Protein AF-A0ABD6DDS7-F1 (afdb_monomer)

pLDDT: mean 87.61, std 13.2, range [47.19, 98.25]

Radius of gyration: 12.25 Å; Cα contacts (8 Å, |Δi|>4): 81; chains: 1; bounding box: 29×23×33 Å

Mean predicted aligned error: 5.43 Å

Secondary structure (DSSP, 8-state):
--------PEEEEEETTEEEEEETT---EEEESSHHHHHHHHHHHHHHHHH-

Sequence (52 aa):
MGRYAQLFQIRVKQDGDEYRAQEAGSRTVGTGETVQDAIIDYAEKAKERVES

Organism: NCBI:txid755306

Solvent-accessible surface area (backbone atoms only — not comparable to full-atom values): 3124 Å² total; per-residue (Å²): 134,83,84,73,84,81,87,78,59,72,48,74,45,77,62,86,81,36,21,37,18,29,41,81,90,54,89,58,71,8,56,24,80,39,70,66,44,2,46,50,43,27,52,53,56,52,49,54,62,75,78,106

Nearest PDB structures (foldseek):
  3k6q-assembly2_D  TM=8.588E-01  e=4.082E-01  Syntrophomonas wolfei subsp. wolfei str. Goettingen G311
  1di2-assembly1_A  TM=7.237E-01  e=1.543E-01  Xenopus laevis
  3llh-assembly2_B  TM=6.371E-01  e=3.826E-01  Homo sapiens
  7zpk-assembly1_C  TM=6.048E-01  e=2.952E-01  Mus musculus
  1di2-assembly1_B  TM=6.108E-01  e=8.333E-01  Xenopus laevis

Structure (mmCIF, N/CA/C/O backbone):
data_AF-A0A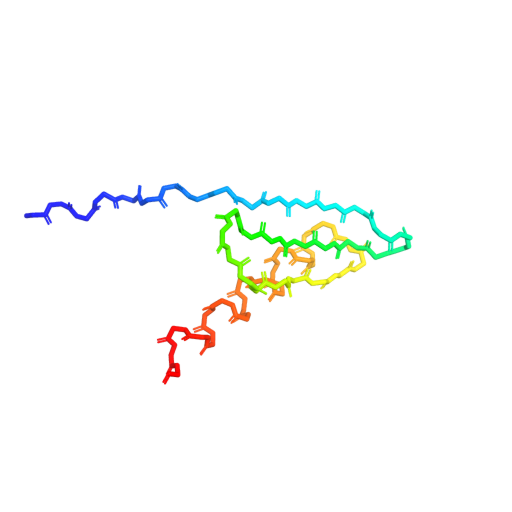BD6DDS7-F1
#
_entry.id   AF-A0ABD6DDS7-F1
#
loop_
_atom_site.group_PDB
_atom_site.id
_atom_site.type_symbol
_atom_site.label_atom_id
_atom_site.label_alt_id
_atom_site.label_comp_id
_atom_site.label_asym_id
_atom_site.label_entity_id
_atom_site.label_seq_id
_atom_site.pdbx_PDB_ins_code
_atom_site.Cartn_x
_atom_site.Cartn_y
_atom_site.Cartn_z
_atom_site.occupancy
_atom_site.B_iso_or_equiv
_atom_site.auth_seq_id
_atom_site.auth_comp_id
_atom_site.auth_asym_id
_atom_site.auth_atom_id
_atom_site.pdbx_PDB_model_num
ATOM 1 N N . MET A 1 1 ? 15.973 16.955 -22.951 1.00 47.19 1 MET A N 1
ATOM 2 C CA . MET A 1 1 ? 15.190 15.702 -22.890 1.00 47.19 1 MET A CA 1
ATOM 3 C C . MET A 1 1 ? 14.390 15.750 -21.593 1.00 47.19 1 MET A C 1
ATOM 5 O O . MET A 1 1 ? 14.964 15.550 -20.532 1.00 47.19 1 MET A O 1
ATOM 9 N N . GLY A 1 2 ? 13.137 16.211 -21.642 1.00 50.12 2 GLY A N 1
ATOM 10 C CA . GLY A 1 2 ? 12.335 16.408 -20.430 1.00 50.12 2 GLY A CA 1
ATOM 11 C C . GLY A 1 2 ? 11.944 15.060 -19.832 1.00 50.12 2 GLY A C 1
ATOM 12 O O . GLY A 1 2 ? 11.335 14.249 -20.524 1.00 50.12 2 GLY A O 1
ATOM 13 N N . ARG A 1 3 ? 12.309 14.800 -18.572 1.00 59.69 3 A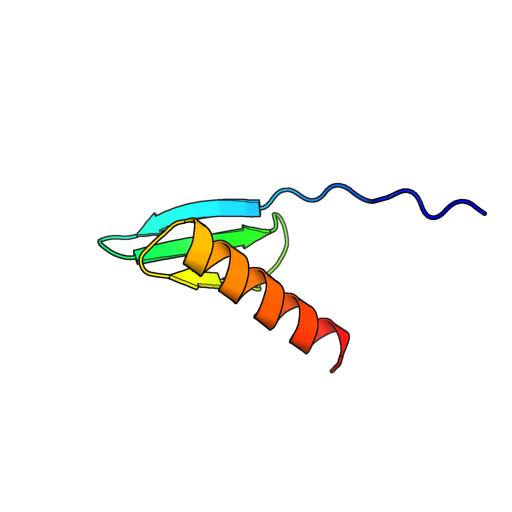RG A N 1
ATOM 14 C CA . ARG A 1 3 ? 11.720 13.697 -17.801 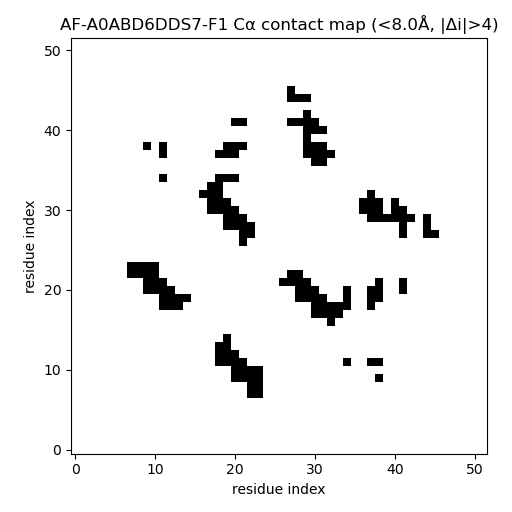1.00 59.69 3 ARG A CA 1
ATOM 15 C C . ARG A 1 3 ? 10.253 14.055 -17.584 1.00 59.69 3 ARG A C 1
ATOM 17 O O . ARG A 1 3 ? 9.945 14.895 -16.746 1.00 59.69 3 ARG A 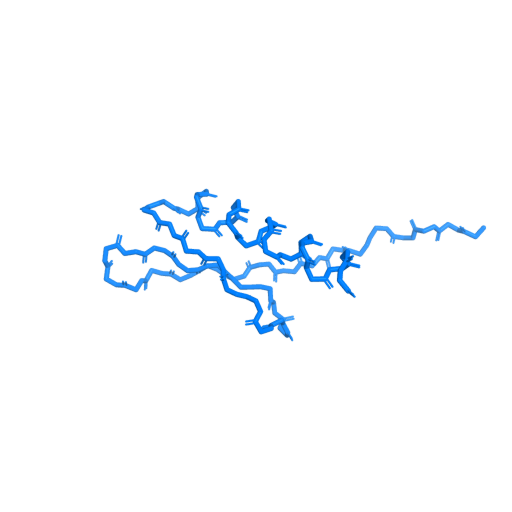O 1
ATOM 24 N N . TYR A 1 4 ? 9.363 13.468 -18.373 1.00 62.91 4 TYR A N 1
ATOM 25 C CA . TYR A 1 4 ? 7.939 13.517 -18.076 1.00 62.91 4 TYR A CA 1
ATOM 26 C C . TYR A 1 4 ? 7.725 12.846 -16.717 1.00 62.91 4 TYR A C 1
ATOM 28 O O . TYR A 1 4 ? 8.217 11.739 -16.493 1.00 62.91 4 TYR A O 1
ATOM 36 N N . ALA A 1 5 ? 7.039 13.524 -15.797 1.00 62.69 5 ALA A N 1
ATOM 37 C CA . ALA A 1 5 ? 6.583 12.886 -14.572 1.00 62.69 5 ALA A CA 1
ATOM 38 C C . ALA A 1 5 ? 5.565 11.813 -14.968 1.00 62.69 5 ALA A C 1
ATOM 40 O O . ALA A 1 5 ? 4.514 12.126 -15.530 1.00 62.69 5 ALA A O 1
ATOM 41 N N . GLN A 1 6 ? 5.901 10.547 -14.741 1.00 69.12 6 GLN A N 1
ATOM 42 C CA . GLN A 1 6 ? 4.968 9.461 -14.984 1.00 69.12 6 GLN A CA 1
ATOM 43 C C . GLN A 1 6 ? 4.016 9.389 -13.794 1.00 69.12 6 GLN A C 1
ATOM 45 O O . GLN A 1 6 ? 4.424 9.073 -12.680 1.00 69.12 6 GLN A O 1
ATOM 50 N N . LEU A 1 7 ? 2.751 9.734 -14.029 1.00 73.31 7 LEU A N 1
ATOM 51 C CA . LEU A 1 7 ? 1.695 9.505 -13.052 1.00 73.31 7 LEU A CA 1
ATOM 52 C C . LEU A 1 7 ? 1.416 8.001 -13.003 1.00 73.31 7 LEU A C 1
ATOM 54 O O . LEU A 1 7 ? 1.089 7.399 -14.026 1.00 73.31 7 LEU A O 1
ATOM 58 N N . PHE A 1 8 ? 1.544 7.404 -11.824 1.00 79.25 8 PHE A N 1
ATOM 59 C CA . PHE A 1 8 ? 1.151 6.023 -11.560 1.00 79.25 8 PHE A CA 1
ATOM 60 C C . PHE A 1 8 ? -0.082 5.992 -10.652 1.00 79.25 8 PHE A C 1
ATOM 62 O O . PHE A 1 8 ? -0.340 6.920 -9.885 1.00 79.25 8 PHE A O 1
ATOM 69 N N . GLN A 1 9 ? -0.882 4.931 -10.774 1.00 89.75 9 GLN A N 1
ATOM 70 C CA . GLN A 1 9 ? -2.096 4.738 -9.982 1.00 89.75 9 GLN A CA 1
ATOM 71 C C . GLN A 1 9 ? -1.835 3.736 -8.860 1.00 89.75 9 GLN A C 1
ATOM 73 O O . GLN A 1 9 ? -1.541 2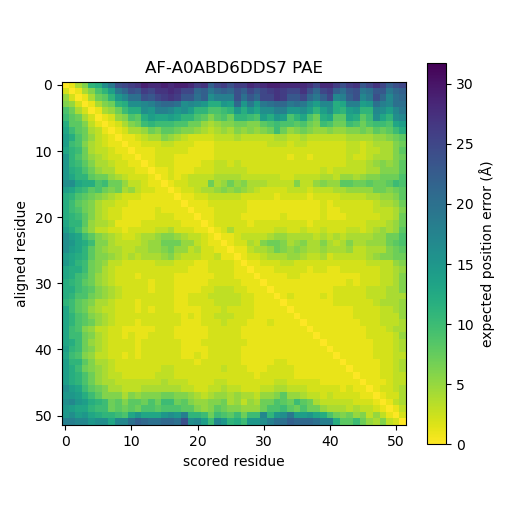.568 -9.126 1.00 89.75 9 GLN A O 1
ATOM 78 N N . ILE A 1 10 ? 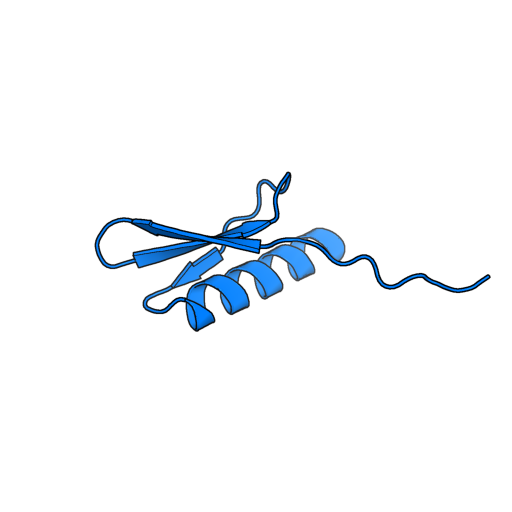-2.015 4.179 -7.616 1.00 92.62 10 ILE A N 1
ATOM 79 C CA . ILE A 1 10 ? -2.052 3.308 -6.440 1.00 92.62 10 ILE A CA 1
ATOM 80 C C . ILE A 1 10 ? -3.508 2.935 -6.169 1.00 92.62 10 ILE A C 1
ATOM 82 O O . ILE A 1 10 ? -4.378 3.797 -6.051 1.00 92.62 10 ILE A O 1
ATOM 86 N N . ARG A 1 11 ? -3.774 1.634 -6.085 1.00 94.75 11 ARG A N 1
ATOM 87 C CA . ARG A 1 11 ? -5.063 1.078 -5.678 1.00 94.75 11 ARG A CA 1
ATOM 88 C C . ARG A 1 11 ? -4.990 0.764 -4.198 1.00 94.75 11 ARG A C 1
ATOM 90 O O . ARG A 1 11 ? -4.061 0.087 -3.768 1.00 94.75 11 ARG A O 1
ATOM 97 N N . VAL A 1 12 ? -5.979 1.227 -3.448 1.00 95.88 12 VAL A N 1
ATOM 98 C CA . VAL A 1 12 ? -6.112 0.907 -2.029 1.00 95.88 12 VAL A CA 1
ATOM 99 C C . VAL A 1 12 ? -7.385 0.103 -1.834 1.00 95.88 12 VAL A C 1
ATOM 101 O O . VAL A 1 12 ? -8.434 0.464 -2.369 1.00 95.88 12 VAL A O 1
ATOM 104 N N . LYS A 1 13 ? -7.289 -0.998 -1.094 1.00 96.44 13 LYS A N 1
ATOM 105 C CA . LYS A 1 13 ? -8.443 -1.779 -0.646 1.00 96.44 13 LYS A CA 1
ATOM 106 C C . LYS A 1 13 ? -8.400 -1.937 0.867 1.00 96.44 13 LYS A C 1
ATOM 108 O O . LYS A 1 13 ? -7.319 -1.995 1.445 1.00 96.44 13 LYS A O 1
ATOM 113 N N . GLN A 1 14 ? -9.569 -2.052 1.477 1.00 97.44 14 GLN A N 1
ATOM 114 C CA . GLN A 1 14 ? -9.698 -2.493 2.858 1.00 97.44 14 GLN A CA 1
ATOM 115 C C . GLN A 1 14 ? -9.836 -4.024 2.881 1.00 97.44 14 GLN A C 1
ATOM 117 O O . GLN A 1 14 ? -10.569 -4.594 2.069 1.00 97.44 14 GLN A O 1
ATOM 122 N N . ASP A 1 15 ? -9.104 -4.684 3.771 1.00 94.56 15 ASP A N 1
ATOM 123 C CA . ASP A 1 15 ? -9.037 -6.135 3.952 1.00 94.56 15 ASP A CA 1
ATOM 124 C C . ASP A 1 15 ? -9.211 -6.435 5.453 1.00 94.56 15 ASP A C 1
ATOM 126 O O . ASP A 1 15 ? -8.248 -6.540 6.206 1.00 94.56 15 ASP A O 1
ATOM 130 N N . GLY A 1 16 ? -10.468 -6.492 5.906 1.00 93.69 16 GLY A N 1
ATOM 131 C CA . GLY A 1 16 ? -10.787 -6.522 7.337 1.00 93.69 16 GLY A CA 1
ATOM 132 C C . GLY A 1 16 ? -10.549 -5.158 7.993 1.00 93.69 16 GLY A C 1
ATOM 133 O O . GLY A 1 16 ? -11.070 -4.147 7.518 1.00 93.69 16 GLY A O 1
ATOM 134 N N . ASP A 1 17 ? -9.758 -5.137 9.064 1.00 94.56 17 ASP A N 1
ATOM 135 C CA . ASP A 1 17 ? -9.366 -3.919 9.789 1.00 94.56 17 ASP A CA 1
ATOM 136 C C . ASP A 1 17 ? -8.083 -3.265 9.228 1.00 94.56 17 ASP A C 1
ATOM 138 O O . ASP A 1 17 ? -7.639 -2.237 9.728 1.00 94.56 17 ASP A O 1
ATOM 142 N N . GLU A 1 18 ? -7.487 -3.839 8.176 1.00 97.25 18 GLU A N 1
ATOM 143 C CA . GLU A 1 18 ? -6.248 -3.366 7.546 1.00 97.25 18 GLU A CA 1
ATOM 144 C C . GLU A 1 18 ? -6.516 -2.773 6.153 1.00 97.25 18 GLU A C 1
ATOM 146 O O . GLU A 1 18 ? -7.328 -3.282 5.375 1.00 97.25 18 GLU A O 1
ATOM 151 N N . TYR A 1 19 ? -5.781 -1.726 5.786 1.00 98.25 19 TYR A N 1
ATOM 152 C CA . TYR A 1 19 ? -5.707 -1.208 4.423 1.00 98.25 19 TYR A CA 1
ATOM 153 C C . TYR A 1 19 ? -4.487 -1.751 3.693 1.00 98.25 19 TYR A C 1
ATOM 155 O O . TYR A 1 19 ? -3.392 -1.840 4.242 1.00 98.25 19 TYR A O 1
ATOM 163 N N . ARG A 1 20 ? -4.669 -2.063 2.409 1.00 97.50 20 ARG A N 1
ATOM 164 C CA . ARG A 1 20 ? -3.613 -2.534 1.510 1.00 97.50 20 ARG A CA 1
ATOM 165 C C . ARG A 1 20 ? -3.500 -1.628 0.299 1.00 97.50 20 ARG A C 1
ATOM 167 O O . ARG A 1 20 ? -4.489 -1.453 -0.415 1.00 97.50 20 ARG A O 1
ATOM 174 N N . ALA A 1 21 ? -2.310 -1.097 0.044 1.00 97.06 21 ALA A N 1
ATOM 175 C CA . ALA A 1 21 ? -2.003 -0.232 -1.090 1.00 97.06 21 ALA A CA 1
ATOM 176 C C . ALA A 1 21 ? -1.072 -0.935 -2.086 1.00 97.06 21 ALA A C 1
ATOM 178 O O . ALA A 1 21 ? -0.071 -1.536 -1.707 1.00 97.06 21 ALA A O 1
ATOM 179 N N . GLN A 1 22 ? -1.387 -0.856 -3.375 1.00 95.81 22 GLN A N 1
ATOM 180 C CA . GLN A 1 22 ? -0.605 -1.484 -4.438 1.00 95.81 22 GLN A CA 1
ATOM 181 C C . GLN A 1 22 ? -0.672 -0.647 -5.716 1.00 95.81 22 GLN A C 1
ATOM 183 O O . GLN A 1 22 ? -1.757 -0.305 -6.190 1.00 95.81 22 GLN A O 1
ATOM 188 N N . GLU A 1 23 ? 0.474 -0.356 -6.327 1.00 93.00 23 GLU A N 1
ATOM 189 C CA . GLU A 1 23 ? 0.507 0.216 -7.677 1.00 93.00 23 GLU A CA 1
ATOM 190 C C . GLU A 1 23 ? 0.032 -0.797 -8.723 1.00 93.00 23 GLU A C 1
ATOM 192 O O . GLU A 1 23 ? 0.398 -1.975 -8.700 1.00 93.00 23 GLU A O 1
ATOM 197 N N . ALA A 1 24 ? -0.774 -0.329 -9.675 1.00 86.25 24 ALA A N 1
ATOM 198 C CA . ALA A 1 24 ? -1.261 -1.152 -10.772 1.00 86.25 24 ALA A CA 1
ATOM 199 C C . ALA A 1 24 ? -0.098 -1.748 -11.593 1.00 86.25 24 ALA A C 1
ATOM 201 O O . ALA A 1 24 ? 0.565 -1.049 -12.350 1.00 86.25 24 ALA A O 1
ATOM 202 N N . GLY A 1 25 ? 0.110 -3.062 -11.468 1.00 84.1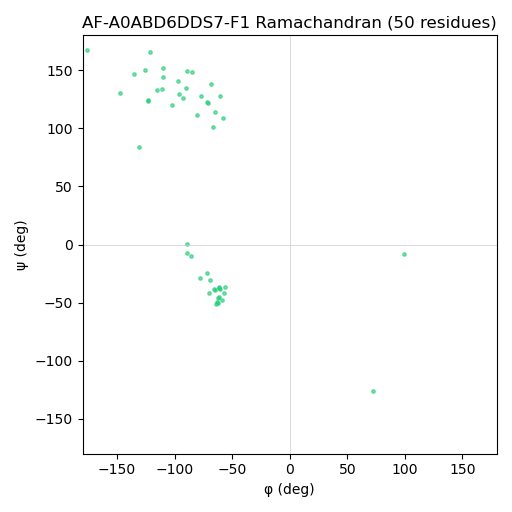9 25 GLY A N 1
ATOM 203 C CA . GLY A 1 25 ? 1.192 -3.789 -12.143 1.00 84.19 25 GLY A CA 1
ATOM 204 C C . GLY A 1 25 ? 2.419 -4.059 -11.265 1.00 84.19 25 GLY A C 1
ATOM 205 O O . GLY A 1 25 ? 3.275 -4.856 -11.652 1.00 84.19 25 GLY A O 1
ATOM 206 N N . SER A 1 26 ? 2.483 -3.486 -10.061 1.00 86.88 26 SER A N 1
ATOM 207 C CA . SER A 1 26 ? 3.515 -3.802 -9.074 1.00 86.88 26 SER A CA 1
ATOM 208 C C . SER A 1 26 ? 3.135 -5.026 -8.239 1.00 86.88 26 SER A C 1
ATOM 210 O O . SER A 1 26 ? 1.967 -5.279 -7.952 1.00 86.88 26 SER A O 1
ATOM 212 N N . ARG A 1 27 ? 4.140 -5.797 -7.813 1.00 89.12 27 ARG A N 1
ATOM 213 C CA . ARG A 1 27 ? 3.981 -6.866 -6.806 1.00 89.12 27 ARG A CA 1
ATOM 214 C C . ARG A 1 27 ? 4.186 -6.357 -5.378 1.00 89.12 27 ARG A C 1
ATOM 216 O O . ARG A 1 27 ? 3.977 -7.112 -4.437 1.00 89.12 27 ARG A O 1
ATOM 223 N N . THR A 1 28 ? 4.610 -5.105 -5.228 1.00 92.50 28 THR A N 1
ATOM 224 C CA . THR A 1 28 ? 4.821 -4.473 -3.930 1.00 92.50 28 THR A CA 1
ATOM 225 C C . THR A 1 28 ? 3.474 -4.081 -3.340 1.00 92.50 28 THR A C 1
ATOM 227 O O . THR A 1 28 ? 2.679 -3.414 -4.004 1.00 92.50 28 THR A O 1
ATOM 230 N N . VAL A 1 29 ? 3.231 -4.500 -2.101 1.00 95.31 29 VAL A N 1
ATOM 231 C CA . VAL A 1 29 ? 2.015 -4.184 -1.352 1.00 95.31 29 VAL A CA 1
ATOM 232 C C . VAL A 1 29 ? 2.413 -3.500 -0.052 1.00 95.31 29 VAL A C 1
ATOM 234 O O . VAL A 1 29 ? 3.198 -4.048 0.729 1.00 95.31 29 VAL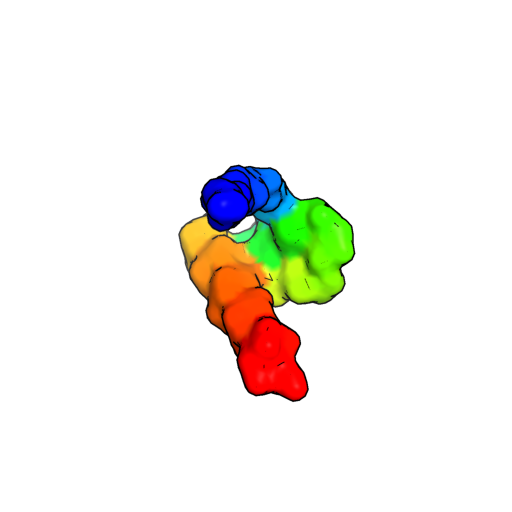 A O 1
ATOM 237 N N . GLY A 1 30 ? 1.875 -2.301 0.142 1.00 96.56 30 GLY A N 1
ATOM 238 C CA . GLY A 1 30 ? 1.899 -1.584 1.405 1.00 96.56 30 GLY A CA 1
ATOM 239 C C . GLY A 1 30 ? 0.694 -1.937 2.271 1.00 96.56 30 GLY A C 1
ATOM 240 O O . GLY A 1 30 ? -0.371 -2.255 1.736 1.00 96.56 30 GLY A O 1
ATOM 241 N N . THR A 1 31 ? 0.851 -1.893 3.585 1.00 97.62 31 THR A N 1
ATOM 242 C CA . THR A 1 31 ? -0.161 -2.265 4.585 1.00 97.62 31 THR A CA 1
ATOM 243 C C . THR A 1 31 ? -0.222 -1.232 5.704 1.00 97.62 31 THR A C 1
ATOM 245 O O . THR A 1 31 ? 0.813 -0.678 6.065 1.00 97.62 31 THR A O 1
ATOM 248 N N . GLY A 1 32 ? -1.399 -0.982 6.279 1.00 97.50 32 GLY A N 1
ATOM 249 C CA . GLY A 1 32 ? -1.529 -0.080 7.425 1.00 97.50 32 GLY A CA 1
ATOM 250 C C . GLY A 1 32 ? -2.943 0.011 7.998 1.00 97.50 32 GLY A C 1
ATOM 251 O O . GLY A 1 32 ? -3.901 -0.445 7.379 1.00 97.50 32 GLY A O 1
ATOM 252 N N . GLU A 1 33 ? -3.076 0.608 9.184 1.00 97.12 33 GLU A N 1
ATOM 253 C CA . GLU A 1 33 ? -4.369 0.803 9.869 1.00 97.12 33 GLU A CA 1
ATOM 254 C C . GLU A 1 33 ? -5.231 1.878 9.189 1.00 97.12 33 GLU A C 1
ATOM 256 O O . GLU A 1 33 ? -6.460 1.854 9.265 1.00 97.12 33 GLU A O 1
ATOM 261 N N . THR A 1 34 ? -4.596 2.807 8.472 1.00 97.38 34 THR A N 1
ATOM 262 C CA . THR A 1 34 ? -5.266 3.803 7.635 1.00 97.38 34 THR A CA 1
ATOM 263 C C . THR A 1 34 ? -4.826 3.705 6.177 1.00 97.38 34 THR A C 1
ATOM 265 O O . THR A 1 34 ? -3.810 3.099 5.829 1.00 97.38 34 THR A O 1
ATOM 268 N N . VAL A 1 35 ? -5.586 4.356 5.293 1.00 96.44 35 VAL A N 1
ATOM 269 C CA . VAL A 1 35 ? -5.215 4.508 3.879 1.00 96.44 35 VAL A CA 1
ATOM 270 C C . VAL A 1 35 ? -3.849 5.186 3.737 1.00 96.44 35 VAL A C 1
ATOM 272 O O . VAL A 1 35 ? -3.056 4.772 2.893 1.00 96.44 35 VAL A O 1
ATOM 275 N N . GLN A 1 36 ? -3.570 6.217 4.542 1.00 96.44 36 GLN A N 1
ATOM 276 C CA . GLN A 1 36 ? -2.295 6.932 4.507 1.00 96.44 36 GLN A CA 1
ATOM 277 C C . GLN A 1 36 ? -1.132 6.010 4.877 1.00 96.44 36 GLN A C 1
ATOM 279 O O . GLN A 1 36 ? -0.146 5.981 4.144 1.00 96.44 36 GLN A O 1
ATOM 284 N N . ASP A 1 37 ? -1.276 5.228 5.947 1.00 97.44 37 ASP A N 1
ATOM 285 C CA . ASP A 1 37 ? -0.230 4.310 6.413 1.00 97.44 37 ASP A CA 1
ATOM 286 C C . ASP A 1 37 ? 0.099 3.264 5.346 1.00 97.44 37 ASP A C 1
ATOM 288 O O . ASP A 1 37 ? 1.263 3.068 5.003 1.00 97.44 37 ASP A O 1
ATOM 292 N N . ALA A 1 38 ? -0.928 2.671 4.730 1.00 97.25 38 ALA A N 1
ATOM 293 C CA . ALA A 1 38 ? -0.735 1.696 3.662 1.00 97.25 38 ALA A CA 1
ATOM 294 C C . ALA A 1 38 ? -0.008 2.293 2.443 1.00 97.25 38 ALA A C 1
ATOM 296 O O . ALA A 1 38 ? 0.818 1.622 1.823 1.00 97.25 38 ALA A O 1
ATOM 297 N N . ILE A 1 39 ? -0.293 3.552 2.086 1.00 95.44 39 ILE A N 1
ATOM 298 C CA . ILE A 1 39 ? 0.384 4.244 0.977 1.00 95.44 39 ILE A CA 1
ATOM 299 C C . ILE A 1 39 ? 1.843 4.563 1.327 1.00 95.44 39 ILE A C 1
ATOM 301 O O . ILE A 1 39 ? 2.710 4.404 0.465 1.00 95.44 39 ILE A O 1
ATOM 305 N N . ILE A 1 40 ? 2.117 5.009 2.556 1.00 95.88 40 ILE A N 1
ATOM 306 C CA . ILE A 1 40 ? 3.478 5.305 3.027 1.00 95.88 40 ILE A CA 1
ATOM 307 C C . ILE A 1 40 ? 4.319 4.026 3.006 1.00 95.88 40 ILE A C 1
ATOM 309 O O . ILE A 1 40 ? 5.360 4.004 2.353 1.00 95.88 40 ILE A O 1
ATOM 313 N N . ASP A 1 41 ? 3.816 2.941 3.595 1.00 96.56 41 ASP A N 1
ATOM 314 C CA . ASP A 1 41 ? 4.499 1.643 3.622 1.00 96.56 41 ASP A CA 1
ATOM 315 C C . ASP A 1 41 ? 4.740 1.089 2.201 1.00 96.56 41 ASP A C 1
ATOM 317 O O . ASP A 1 41 ? 5.814 0.567 1.895 1.00 96.56 41 ASP A O 1
ATOM 321 N N . TYR A 1 42 ? 3.789 1.276 1.272 1.00 94.94 42 TYR A N 1
ATOM 322 C CA . TYR A 1 42 ? 4.011 0.965 -0.148 1.00 94.94 42 TYR A CA 1
ATOM 323 C C . TYR A 1 42 ? 5.186 1.766 -0.726 1.00 94.94 42 TYR A C 1
ATOM 325 O O . TYR A 1 42 ? 6.036 1.196 -1.415 1.00 94.94 42 TYR A O 1
ATOM 333 N N . ALA A 1 43 ? 5.221 3.078 -0.484 1.00 92.62 43 ALA A N 1
ATOM 334 C CA . ALA A 1 43 ? 6.238 3.967 -1.035 1.00 92.62 43 ALA A CA 1
ATOM 335 C C . ALA A 1 43 ? 7.640 3.638 -0.500 1.00 92.62 43 ALA A C 1
ATOM 337 O O . ALA A 1 43 ? 8.600 3.650 -1.274 1.00 92.62 43 ALA A O 1
ATOM 338 N N . GLU A 1 44 ? 7.758 3.291 0.783 1.00 94.19 44 GLU A N 1
ATOM 339 C CA . GLU A 1 44 ? 9.019 2.857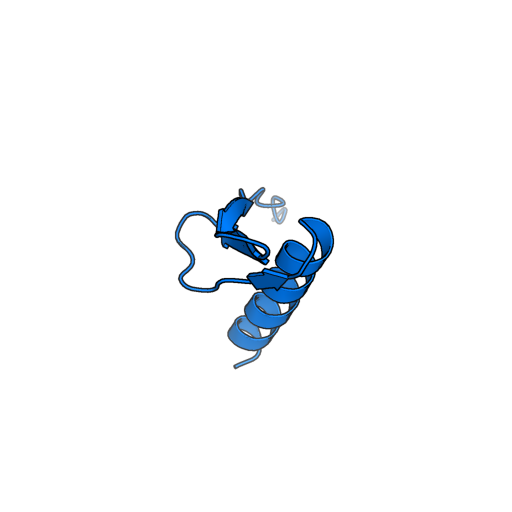 1.393 1.00 94.19 44 GLU A CA 1
ATOM 340 C C . GLU A 1 44 ? 9.516 1.546 0.773 1.00 94.19 44 GLU A C 1
ATOM 342 O O . GLU A 1 44 ? 10.622 1.506 0.228 1.00 94.19 44 GLU A O 1
ATOM 347 N N . LYS A 1 45 ? 8.663 0.518 0.700 1.00 93.62 45 LYS A N 1
ATOM 348 C CA . LYS A 1 45 ? 9.008 -0.765 0.060 1.00 93.62 45 LYS A CA 1
ATOM 349 C C . LYS A 1 45 ? 9.346 -0.618 -1.425 1.00 93.62 45 LYS A C 1
ATOM 351 O O . LYS A 1 45 ? 10.197 -1.330 -1.963 1.00 93.62 45 LYS A O 1
ATOM 356 N N . ALA A 1 46 ? 8.652 0.276 -2.131 1.00 89.62 46 ALA A N 1
ATOM 357 C CA . ALA A 1 46 ? 8.932 0.561 -3.535 1.00 89.62 46 ALA A CA 1
ATOM 358 C C . ALA A 1 46 ? 10.309 1.217 -3.707 1.00 89.62 46 ALA A C 1
ATOM 360 O O . ALA A 1 46 ? 11.026 0.866 -4.646 1.00 89.62 46 ALA A O 1
ATOM 361 N N . LYS A 1 47 ? 10.698 2.112 -2.791 1.00 88.00 47 LYS A N 1
ATOM 362 C CA . LYS A 1 47 ? 12.028 2.728 -2.765 1.00 88.00 47 LYS A CA 1
ATOM 363 C C . LYS A 1 47 ? 13.124 1.683 -2.536 1.00 88.00 47 LYS A C 1
ATOM 365 O O . LYS A 1 47 ? 14.051 1.618 -3.340 1.00 88.00 47 LYS A O 1
ATOM 370 N N . GLU A 1 48 ? 12.976 0.815 -1.534 1.00 86.31 48 GLU A N 1
ATOM 371 C CA . GLU A 1 48 ? 13.962 -0.239 -1.225 1.00 86.31 48 GLU A CA 1
ATOM 372 C C . GLU A 1 48 ? 14.241 -1.164 -2.420 1.00 86.31 48 GLU A C 1
ATOM 374 O O . GLU A 1 48 ? 15.378 -1.573 -2.655 1.00 86.31 48 GLU A O 1
ATOM 379 N N . ARG A 1 49 ? 13.213 -1.459 -3.224 1.00 77.00 49 ARG A N 1
ATOM 380 C CA . ARG A 1 49 ? 13.345 -2.294 -4.424 1.00 77.00 49 ARG A CA 1
ATOM 381 C C . ARG A 1 49 ? 14.136 -1.629 -5.551 1.00 77.00 49 ARG A C 1
ATOM 383 O O . ARG A 1 49 ? 14.720 -2.333 -6.362 1.00 77.00 49 ARG A O 1
ATOM 390 N N . VAL A 1 50 ? 14.088 -0.304 -5.660 1.00 75.62 50 VAL A N 1
ATOM 391 C CA . VAL A 1 50 ? 14.848 0.440 -6.679 1.00 75.62 50 VAL A CA 1
ATOM 392 C C . VAL A 1 50 ? 16.314 0.575 -6.270 1.00 75.62 50 VAL A C 1
ATOM 394 O O . VAL A 1 50 ? 17.183 0.668 -7.133 1.00 75.62 50 VAL A O 1
ATOM 397 N N . GLU A 1 51 ? 16.581 0.595 -4.965 1.00 74.31 51 GLU A N 1
ATOM 398 C CA . GLU A 1 51 ? 17.928 0.721 -4.403 1.00 74.31 51 GLU A CA 1
ATOM 399 C C . GLU A 1 51 ? 18.671 -0.625 -4.262 1.00 74.31 51 GLU A C 1
ATOM 401 O O . GLU A 1 51 ? 19.874 -0.610 -4.003 1.00 74.31 51 GLU A O 1
ATOM 406 N N . SER A 1 52 ? 17.988 -1.763 -4.462 1.00 60.59 52 SER A N 1
ATOM 407 C CA . SER A 1 52 ? 18.563 -3.126 -4.471 1.00 60.59 52 SER A CA 1
ATOM 408 C C . SER A 1 52 ? 18.828 -3.645 -5.882 1.00 60.59 52 SER A C 1
ATOM 410 O O . SER A 1 52 ? 19.889 -4.277 -6.081 1.00 60.59 52 SER A O 1
#

Foldseek 3Di:
DDPDDDDWDWDWDDDDQKIWIDTDPDPQIAIDNDPVRRVVRSVVVVVVVVVD